Protein AF-Q22361-F1 (afdb_monomer)

Foldseek 3Di:
DPCDLQLVLLVLLLVLLVVLLVLLVVLLVLLVCLVVVVDDLQVSQVVNLVSVVVSLVSLVVSLVSCVVVVPVVLNVLSVVVNVVSVVLVVPADPDPDRGRDDSVVCSPPVNSVVSSVVSVVVSVSSVVSSVVSVVSSVVVVVVVD

Structure (mmCIF, N/CA/C/O backbone):
data_AF-Q22361-F1
#
_entry.id   AF-Q22361-F1
#
loop_
_atom_site.group_PDB
_atom_site.id
_atom_site.type_symbol
_atom_site.label_atom_id
_atom_site.label_alt_id
_atom_site.label_comp_id
_atom_site.label_asym_id
_atom_site.label_entity_id
_atom_site.label_seq_id
_atom_site.pdbx_PDB_ins_code
_atom_site.Cartn_x
_atom_site.Cartn_y
_atom_site.Cartn_z
_atom_site.occupancy
_atom_site.B_iso_or_equiv
_atom_site.auth_seq_id
_atom_site.auth_comp_id
_atom_site.auth_asym_id
_atom_site.auth_atom_id
_atom_site.pdbx_PDB_model_num
ATOM 1 N N . MET A 1 1 ? -27.968 -13.043 13.100 1.00 49.94 1 MET A N 1
ATOM 2 C CA . MET A 1 1 ? -26.692 -12.486 12.610 1.00 49.94 1 MET A CA 1
ATOM 3 C C . MET A 1 1 ? -26.941 -11.721 11.320 1.00 49.94 1 MET A C 1
ATOM 5 O O . MET A 1 1 ? -26.834 -12.295 10.243 1.00 49.94 1 MET A O 1
ATOM 9 N N . ALA A 1 2 ? -27.348 -10.452 11.403 1.00 53.41 2 ALA A N 1
ATOM 10 C CA . ALA A 1 2 ? -27.339 -9.611 10.211 1.00 53.41 2 ALA A CA 1
ATOM 11 C C . ALA A 1 2 ? -25.870 -9.324 9.905 1.00 53.41 2 ALA A C 1
ATOM 13 O O . ALA A 1 2 ? -25.188 -8.703 10.717 1.00 53.41 2 ALA A O 1
ATOM 14 N N . PHE A 1 3 ? -25.363 -9.845 8.790 1.00 62.91 3 PHE A N 1
ATOM 15 C CA . PHE A 1 3 ? -24.016 -9.529 8.342 1.00 62.91 3 PHE A CA 1
ATOM 16 C C . PHE A 1 3 ? -23.978 -8.023 8.088 1.00 62.91 3 PHE A C 1
ATOM 18 O O . PHE A 1 3 ? -24.554 -7.532 7.115 1.00 62.91 3 PHE A O 1
ATOM 25 N N . THR A 1 4 ? -23.424 -7.272 9.039 1.00 82.06 4 THR A N 1
ATOM 26 C CA . THR A 1 4 ? -23.411 -5.818 8.936 1.00 82.06 4 THR A CA 1
ATOM 27 C C . THR A 1 4 ? -22.579 -5.441 7.720 1.00 82.06 4 THR A C 1
ATOM 29 O O . THR A 1 4 ? -21.580 -6.092 7.401 1.00 82.06 4 THR A O 1
ATOM 32 N N . PHE A 1 5 ? -22.976 -4.374 7.029 1.00 85.25 5 PHE A N 1
ATOM 33 C CA . PHE A 1 5 ? -22.197 -3.844 5.910 1.00 85.25 5 PHE A CA 1
ATOM 34 C C . PHE A 1 5 ? -20.727 -3.605 6.313 1.00 85.25 5 PHE A C 1
ATOM 36 O O . PHE A 1 5 ? -19.812 -3.905 5.553 1.00 85.25 5 PHE A O 1
ATOM 43 N N . ALA A 1 6 ? -20.500 -3.201 7.568 1.00 84.56 6 ALA A N 1
ATOM 44 C CA . ALA A 1 6 ? -19.180 -3.064 8.170 1.00 84.56 6 ALA A CA 1
ATOM 45 C C . ALA A 1 6 ? -18.364 -4.370 8.189 1.00 84.56 6 ALA A C 1
ATOM 47 O O . ALA A 1 6 ? -17.199 -4.357 7.790 1.00 84.56 6 ALA A O 1
ATOM 48 N N . ALA A 1 7 ? -18.957 -5.489 8.621 1.00 86.38 7 ALA A N 1
ATOM 49 C CA . ALA A 1 7 ? -18.283 -6.788 8.638 1.00 86.38 7 ALA A CA 1
ATOM 50 C C . ALA A 1 7 ? -17.922 -7.259 7.218 1.00 86.38 7 ALA A C 1
ATOM 52 O O . ALA A 1 7 ? -16.829 -7.782 7.000 1.00 86.38 7 ALA A O 1
ATOM 53 N N . PHE A 1 8 ? -18.793 -7.001 6.234 1.00 87.75 8 PHE A N 1
ATOM 54 C CA . PHE A 1 8 ? -18.507 -7.275 4.821 1.00 87.75 8 PHE A CA 1
ATOM 55 C C . PHE A 1 8 ? -17.335 -6.453 4.285 1.00 87.75 8 PHE A C 1
ATOM 57 O O . PHE A 1 8 ? -16.436 -7.010 3.651 1.00 87.75 8 PHE A O 1
ATOM 64 N N . CYS A 1 9 ? -17.296 -5.154 4.587 1.00 89.50 9 CYS A N 1
ATOM 65 C CA . CYS A 1 9 ? -16.177 -4.293 4.214 1.00 89.50 9 CYS A CA 1
ATOM 66 C C . CYS A 1 9 ? -14.857 -4.769 4.834 1.00 89.50 9 CYS A C 1
ATOM 68 O O . CYS A 1 9 ? -13.853 -4.826 4.127 1.00 89.50 9 CYS A O 1
ATOM 70 N N . TYR A 1 10 ? -14.852 -5.168 6.112 1.00 90.31 10 TYR A N 1
ATOM 71 C CA . TYR A 1 10 ? -13.650 -5.707 6.757 1.00 90.31 10 TYR A CA 1
ATOM 72 C C . TYR A 1 10 ? -13.186 -7.032 6.148 1.00 90.31 10 TYR A C 1
ATOM 74 O O . TYR A 1 10 ? -11.985 -7.214 5.967 1.00 90.31 10 TYR A O 1
ATOM 82 N N . LEU A 1 11 ? -14.105 -7.937 5.795 1.00 90.06 11 LEU A N 1
ATOM 83 C CA . LEU A 1 11 ? -13.758 -9.207 5.151 1.00 90.06 11 LEU A CA 1
ATOM 84 C C . LEU A 1 11 ? -13.079 -8.967 3.797 1.00 90.06 11 LEU A C 1
ATOM 86 O O . LEU A 1 11 ? -12.006 -9.513 3.536 1.00 90.06 11 LEU A O 1
ATOM 90 N N . LEU A 1 12 ? -13.669 -8.118 2.950 1.00 90.06 12 LEU A N 1
ATOM 91 C CA . LEU A 1 12 ? -13.070 -7.757 1.663 1.00 90.06 12 LEU A CA 1
ATOM 92 C C . LEU A 1 12 ? -11.720 -7.057 1.842 1.00 90.06 12 LEU A C 1
ATOM 94 O O . LEU A 1 12 ? -10.772 -7.375 1.125 1.00 90.06 12 LEU A O 1
ATOM 98 N N . ALA A 1 13 ? -11.611 -6.146 2.813 1.00 90.88 13 ALA A N 1
ATOM 99 C CA . ALA A 1 13 ? -10.360 -5.465 3.121 1.00 90.88 13 ALA A CA 1
ATOM 100 C C . ALA A 1 13 ? -9.274 -6.440 3.597 1.00 90.88 13 ALA A C 1
ATOM 102 O O . ALA A 1 13 ? -8.133 -6.318 3.167 1.00 90.88 13 ALA A O 1
ATOM 103 N N . LEU A 1 14 ? -9.612 -7.440 4.417 1.00 91.88 14 LEU A N 1
ATOM 104 C CA . LEU A 1 14 ? -8.667 -8.456 4.888 1.00 91.88 14 LEU A CA 1
ATOM 105 C C . LEU A 1 14 ? -8.064 -9.244 3.715 1.00 91.88 14 LEU A C 1
ATOM 107 O O . LEU A 1 14 ? -6.845 -9.406 3.636 1.00 91.88 14 LEU A O 1
ATOM 111 N N . ILE A 1 15 ? -8.909 -9.688 2.778 1.00 93.56 15 ILE A N 1
ATOM 112 C CA . ILE A 1 15 ? -8.468 -10.392 1.566 1.00 93.56 15 ILE A CA 1
ATOM 113 C C . ILE A 1 15 ? -7.610 -9.463 0.696 1.00 93.56 15 ILE A C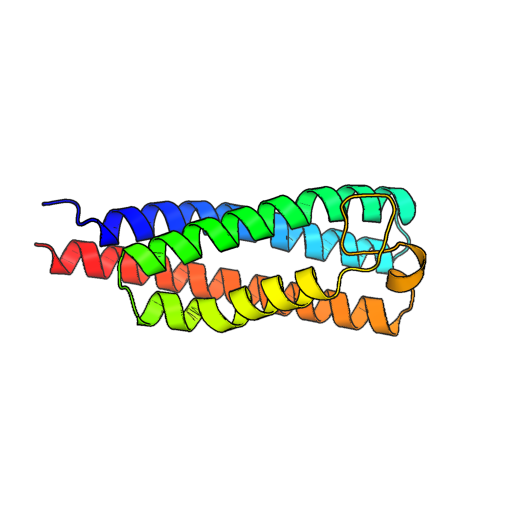 1
ATOM 115 O O . ILE A 1 15 ? -6.517 -9.842 0.273 1.00 93.56 15 ILE A O 1
ATOM 119 N N . ALA A 1 16 ? -8.073 -8.232 0.465 1.00 92.56 16 ALA A N 1
ATOM 120 C CA . ALA A 1 16 ? -7.369 -7.234 -0.335 1.00 92.56 16 ALA A CA 1
ATOM 121 C C . ALA A 1 16 ? -5.981 -6.899 0.235 1.00 92.56 16 ALA A C 1
ATOM 123 O O . ALA A 1 16 ? -5.005 -6.829 -0.508 1.00 92.56 16 ALA A O 1
ATOM 124 N N . VAL A 1 17 ? -5.869 -6.757 1.556 1.00 93.12 17 VAL A N 1
ATOM 125 C CA . VAL A 1 17 ? -4.603 -6.492 2.251 1.00 93.12 17 VAL A CA 1
ATOM 126 C C . VAL A 1 17 ? -3.655 -7.678 2.134 1.00 93.12 17 VAL A C 1
ATOM 128 O O . VAL A 1 17 ? -2.463 -7.461 1.946 1.00 93.12 17 VAL A O 1
ATOM 131 N N . GLY A 1 18 ? -4.159 -8.916 2.150 1.00 92.81 18 GLY A N 1
ATOM 132 C CA . GLY A 1 18 ? -3.350 -10.101 1.853 1.00 92.81 18 GLY A CA 1
ATOM 133 C C . GLY A 1 18 ? -2.673 -10.020 0.479 1.00 92.81 18 GLY A C 1
ATOM 134 O O . GLY A 1 18 ? -1.463 -10.226 0.369 1.00 92.81 18 GLY A O 1
ATOM 135 N N . PHE A 1 19 ? -3.419 -9.627 -0.560 1.00 93.25 19 PHE A N 1
ATOM 136 C CA . PHE A 1 19 ? -2.848 -9.381 -1.891 1.00 93.25 19 PHE A CA 1
ATOM 137 C C . PHE A 1 19 ? -1.874 -8.194 -1.905 1.00 93.25 19 PHE A C 1
ATOM 139 O O . PHE A 1 19 ? -0.806 -8.286 -2.512 1.00 93.25 19 PHE A O 1
ATOM 146 N N . CYS A 1 20 ? -2.190 -7.099 -1.206 1.00 92.06 20 CYS A N 1
ATOM 147 C CA . CYS A 1 20 ? -1.281 -5.957 -1.084 1.00 92.06 20 CYS A CA 1
ATOM 148 C C . CYS A 1 20 ? 0.038 -6.331 -0.400 1.00 92.06 20 CYS A C 1
ATOM 150 O O . CYS A 1 20 ? 1.087 -5.862 -0.831 1.00 92.06 20 CYS A O 1
ATOM 152 N N . ILE A 1 21 ? 0.016 -7.193 0.623 1.00 94.06 21 ILE A N 1
ATOM 153 C CA . ILE A 1 21 ? 1.230 -7.696 1.279 1.00 94.06 21 ILE A CA 1
ATOM 154 C C . ILE A 1 21 ? 2.085 -8.467 0.274 1.00 94.06 21 ILE A C 1
ATOM 156 O O . ILE A 1 21 ? 3.286 -8.219 0.191 1.00 94.06 21 ILE A O 1
ATOM 160 N N . PHE A 1 22 ? 1.485 -9.346 -0.533 1.00 94.06 22 PHE A N 1
ATOM 161 C CA . PHE A 1 22 ? 2.220 -10.081 -1.563 1.00 94.06 22 PHE A CA 1
ATOM 162 C C . PHE A 1 22 ? 2.895 -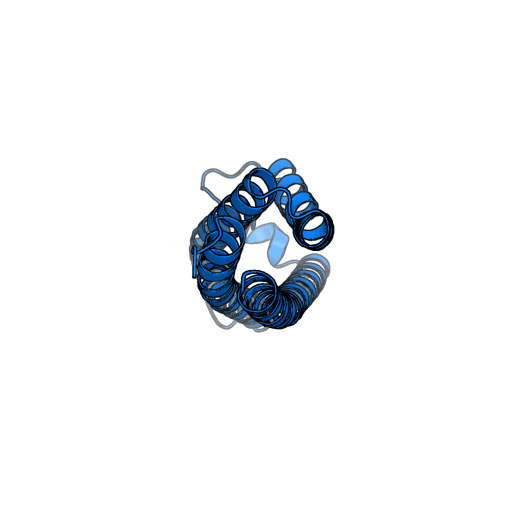9.137 -2.574 1.00 94.06 22 PHE A C 1
ATOM 164 O O . PHE A 1 22 ? 4.092 -9.268 -2.841 1.00 94.06 22 PHE A O 1
ATOM 171 N N . PHE A 1 23 ? 2.170 -8.133 -3.080 1.00 92.25 23 PHE A N 1
ATOM 172 C CA . PHE A 1 23 ? 2.739 -7.133 -3.993 1.00 92.25 23 PHE A CA 1
ATOM 173 C C . PHE A 1 23 ? 3.794 -6.235 -3.333 1.00 92.25 23 PHE A C 1
ATOM 175 O O . PHE A 1 23 ? 4.799 -5.899 -3.967 1.00 92.25 23 PHE A O 1
ATOM 182 N N . ALA A 1 24 ? 3.624 -5.895 -2.055 1.00 92.06 24 ALA A N 1
ATOM 183 C CA . ALA A 1 24 ? 4.602 -5.125 -1.296 1.00 92.06 24 ALA A CA 1
ATOM 184 C C . ALA A 1 24 ? 5.902 -5.915 -1.083 1.00 92.06 24 ALA A C 1
ATOM 186 O O . ALA A 1 24 ? 6.983 -5.365 -1.285 1.00 92.06 24 ALA A O 1
ATOM 187 N N . ILE A 1 25 ? 5.813 -7.207 -0.748 1.00 94.25 25 ILE A N 1
ATOM 188 C CA . ILE A 1 25 ? 6.982 -8.091 -0.620 1.00 94.25 25 ILE A CA 1
ATOM 189 C C . ILE A 1 25 ? 7.710 -8.198 -1.961 1.00 94.25 25 ILE A C 1
ATOM 191 O O . ILE A 1 25 ? 8.924 -8.005 -2.011 1.00 94.25 25 ILE A O 1
ATOM 195 N N . TYR A 1 26 ? 6.982 -8.433 -3.056 1.00 92.25 26 TYR A N 1
ATOM 196 C CA . TYR A 1 26 ? 7.582 -8.485 -4.390 1.00 92.25 26 TYR A CA 1
ATOM 197 C C . TYR A 1 26 ? 8.295 -7.175 -4.754 1.00 92.25 26 TYR A C 1
ATOM 199 O O . TYR A 1 26 ? 9.411 -7.199 -5.269 1.00 92.25 26 TYR A O 1
ATOM 207 N N . THR A 1 27 ? 7.689 -6.028 -4.433 1.00 91.00 27 THR A N 1
ATOM 208 C CA . THR A 1 27 ? 8.290 -4.702 -4.641 1.00 91.00 27 THR A CA 1
ATOM 209 C C . THR A 1 27 ? 9.592 -4.545 -3.857 1.00 91.00 27 THR A C 1
ATOM 211 O O . THR A 1 27 ? 10.586 -4.088 -4.418 1.00 91.00 27 THR A O 1
ATOM 214 N N . VAL A 1 28 ? 9.622 -4.962 -2.586 1.00 92.50 28 VAL A N 1
ATOM 215 C CA . VAL A 1 28 ? 10.838 -4.925 -1.755 1.00 92.50 28 VAL A CA 1
ATOM 216 C C . VAL A 1 28 ? 11.942 -5.796 -2.357 1.00 92.50 28 VAL A C 1
ATOM 218 O O . VAL A 1 28 ? 13.067 -5.318 -2.493 1.00 92.50 28 VAL A O 1
ATOM 221 N N . ILE A 1 29 ? 11.620 -7.026 -2.769 1.00 91.50 29 ILE A N 1
ATOM 222 C CA . ILE A 1 29 ? 12.580 -7.943 -3.404 1.00 91.50 29 ILE A CA 1
ATOM 223 C C . ILE A 1 29 ? 13.124 -7.331 -4.696 1.00 91.50 29 ILE A C 1
ATOM 225 O O . ILE A 1 29 ? 14.333 -7.268 -4.879 1.00 91.50 29 ILE A O 1
ATOM 229 N N . CYS A 1 30 ? 12.258 -6.796 -5.560 1.00 89.56 30 CYS A N 1
ATOM 230 C CA . CYS A 1 30 ? 12.690 -6.197 -6.822 1.00 89.56 30 CYS A CA 1
ATOM 231 C C .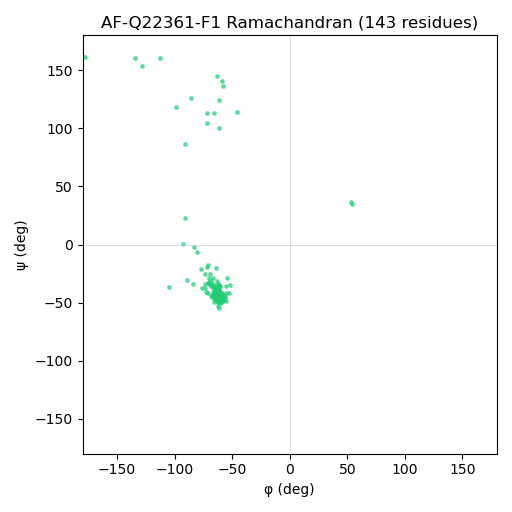 CYS A 1 30 ? 13.629 -5.002 -6.625 1.00 89.56 30 CYS A C 1
ATOM 233 O O . CYS A 1 30 ? 14.571 -4.834 -7.398 1.00 89.56 30 CYS A O 1
ATOM 235 N N . VAL A 1 31 ? 13.374 -4.164 -5.614 1.00 89.44 31 VAL A N 1
ATOM 236 C CA . VAL A 1 31 ? 14.234 -3.015 -5.289 1.00 89.44 31 VAL A CA 1
ATOM 237 C C . VAL A 1 31 ? 15.574 -3.478 -4.703 1.00 89.44 31 VAL A C 1
ATOM 239 O O . VAL A 1 31 ? 16.600 -2.852 -4.970 1.00 89.44 31 VAL A O 1
ATOM 242 N N . ASP A 1 32 ? 15.595 -4.576 -3.945 1.00 90.44 32 ASP A N 1
ATOM 243 C CA . ASP A 1 32 ? 16.835 -5.159 -3.418 1.00 90.44 32 ASP A CA 1
ATOM 244 C C . ASP A 1 32 ? 17.664 -5.870 -4.510 1.00 90.44 32 ASP A C 1
ATOM 246 O O . ASP A 1 32 ? 18.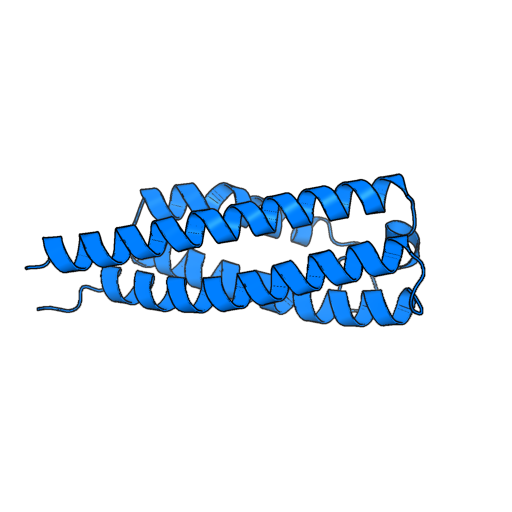882 -5.701 -4.585 1.00 90.44 32 ASP A O 1
ATOM 250 N N . GLU A 1 33 ? 17.015 -6.555 -5.454 1.00 89.75 33 GLU A N 1
ATOM 251 C CA . GLU A 1 33 ? 17.657 -7.101 -6.661 1.00 89.75 33 GLU A CA 1
ATOM 252 C C . GLU A 1 33 ? 18.284 -5.997 -7.526 1.00 89.75 33 GLU A C 1
ATOM 254 O O . GLU A 1 33 ? 19.361 -6.174 -8.094 1.00 89.75 33 GLU A O 1
ATOM 259 N N . LEU A 1 34 ? 17.651 -4.820 -7.582 1.00 86.00 34 LEU A N 1
ATOM 260 C CA . LEU A 1 34 ? 18.192 -3.658 -8.287 1.00 86.00 34 LEU A CA 1
ATOM 261 C C . LEU A 1 34 ? 19.435 -3.080 -7.597 1.00 86.00 34 LEU A C 1
ATOM 263 O O . LEU A 1 34 ? 20.269 -2.452 -8.238 1.00 86.00 34 LEU A O 1
ATOM 267 N N . ARG A 1 35 ? 19.582 -3.286 -6.283 1.00 84.44 35 ARG A N 1
ATOM 268 C CA . ARG A 1 35 ? 20.770 -2.859 -5.529 1.00 84.44 35 ARG A CA 1
ATOM 269 C C . ARG A 1 35 ? 21.980 -3.738 -5.819 1.00 84.44 35 ARG A C 1
ATOM 271 O O . ARG A 1 35 ? 23.108 -3.240 -5.753 1.00 84.44 35 ARG A O 1
ATOM 278 N N . THR A 1 36 ? 21.725 -5.022 -6.047 1.00 84.69 36 THR A N 1
ATOM 279 C CA . THR A 1 36 ? 22.725 -6.070 -6.283 1.00 84.69 36 THR A CA 1
ATOM 280 C C . THR A 1 36 ? 23.023 -6.282 -7.767 1.00 84.69 36 THR A C 1
ATOM 282 O O . THR A 1 36 ? 23.861 -7.119 -8.088 1.00 84.69 36 THR A O 1
ATOM 285 N N . ASP A 1 37 ? 22.377 -5.511 -8.652 1.00 77.81 37 ASP A N 1
ATOM 286 C CA . ASP A 1 37 ? 22.541 -5.570 -10.109 1.00 77.81 37 ASP A CA 1
ATOM 287 C C . ASP A 1 37 ? 22.312 -6.990 -10.674 1.00 77.81 37 ASP A C 1
ATOM 289 O O . ASP A 1 37 ? 22.956 -7.415 -11.631 1.00 77.81 37 ASP A O 1
ATOM 293 N N . TYR A 1 38 ? 21.377 -7.742 -10.076 1.00 75.81 38 TYR A N 1
ATOM 294 C CA . TYR A 1 38 ? 21.154 -9.158 -10.398 1.00 75.81 38 TYR A CA 1
ATOM 295 C C . TYR A 1 38 ? 20.586 -9.383 -11.811 1.00 75.81 38 TYR A C 1
ATOM 297 O O . TYR A 1 38 ? 20.914 -10.363 -12.480 1.00 75.81 38 TYR A O 1
ATOM 305 N N . LYS A 1 39 ? 19.720 -8.475 -12.274 1.00 77.94 39 LYS A N 1
ATOM 306 C CA . LYS A 1 39 ? 19.013 -8.550 -13.561 1.00 77.94 39 LYS A CA 1
ATOM 307 C C . LYS A 1 39 ? 19.076 -7.207 -14.284 1.00 77.94 39 LYS A C 1
ATOM 309 O O . LYS A 1 39 ? 19.260 -6.170 -13.654 1.00 77.94 39 LYS A O 1
ATOM 314 N N . ASN A 1 40 ? 18.843 -7.221 -15.600 1.00 83.75 40 ASN A N 1
ATOM 315 C CA . ASN A 1 40 ? 18.667 -6.018 -16.414 1.00 83.75 40 ASN A CA 1
ATOM 316 C C . ASN A 1 40 ? 17.710 -5.016 -15.728 1.00 83.75 40 ASN A C 1
ATOM 318 O O . ASN A 1 40 ? 16.508 -5.300 -15.623 1.00 83.75 40 ASN A O 1
ATOM 322 N N . PRO A 1 41 ? 18.193 -3.825 -15.315 1.00 80.44 41 PRO A N 1
ATOM 323 C CA . PRO A 1 41 ? 17.400 -2.883 -14.526 1.00 80.44 41 PRO A CA 1
ATOM 324 C C . PRO A 1 41 ? 16.179 -2.372 -15.298 1.00 80.44 41 PRO A C 1
ATOM 326 O O . PRO A 1 41 ? 15.121 -2.145 -14.721 1.00 80.44 41 PRO A O 1
ATOM 329 N N . ILE A 1 42 ? 16.286 -2.266 -16.625 1.00 84.12 42 ILE A N 1
ATOM 330 C CA . ILE A 1 42 ? 15.204 -1.800 -17.501 1.00 84.12 42 ILE A CA 1
ATOM 331 C C . ILE A 1 42 ? 14.014 -2.771 -17.474 1.00 84.12 42 ILE A C 1
ATOM 333 O O . ILE A 1 42 ? 12.867 -2.351 -17.314 1.00 84.12 42 ILE A O 1
ATOM 337 N N . GLU A 1 43 ? 14.274 -4.074 -17.606 1.00 84.00 43 GLU A N 1
ATOM 338 C CA . GLU A 1 43 ? 13.223 -5.097 -17.564 1.00 84.00 43 GLU A CA 1
ATOM 339 C C . GLU A 1 43 ? 12.584 -5.181 -16.180 1.00 84.00 43 GLU A C 1
ATOM 341 O O . GLU A 1 43 ? 11.362 -5.302 -16.069 1.00 84.00 43 GLU A O 1
ATOM 346 N N . GLN A 1 44 ? 13.402 -5.071 -15.133 1.00 83.81 44 GLN A N 1
ATOM 347 C CA . GLN A 1 44 ? 12.937 -5.102 -13.755 1.00 83.81 44 GLN A CA 1
ATOM 348 C C . GLN A 1 44 ? 12.031 -3.909 -13.443 1.00 83.81 44 GLN A C 1
ATOM 350 O O . GLN A 1 44 ? 10.928 -4.096 -12.936 1.00 83.81 44 GLN A O 1
ATOM 355 N N . CYS A 1 45 ? 12.437 -2.691 -13.815 1.00 83.81 45 CYS A N 1
ATOM 356 C CA . CYS A 1 45 ? 11.615 -1.495 -13.644 1.00 83.81 45 CYS A CA 1
ATOM 357 C C . CYS A 1 45 ? 10.302 -1.586 -14.427 1.00 83.81 45 CYS A C 1
ATOM 359 O O . CYS A 1 45 ? 9.264 -1.185 -13.905 1.00 83.81 45 CYS A O 1
ATOM 361 N N . ARG A 1 46 ? 10.310 -2.151 -15.644 1.00 84.00 46 ARG A N 1
ATOM 362 C CA . ARG A 1 46 ? 9.083 -2.362 -16.429 1.00 84.00 46 ARG A CA 1
ATOM 363 C C . ARG A 1 46 ? 8.102 -3.292 -15.709 1.00 84.00 46 ARG A C 1
ATOM 365 O O . ARG A 1 46 ? 6.929 -2.948 -15.588 1.00 84.00 46 ARG A O 1
ATOM 372 N N . ASN A 1 47 ? 8.583 -4.426 -15.201 1.00 85.06 47 ASN A N 1
ATOM 373 C CA . ASN A 1 47 ? 7.749 -5.383 -14.469 1.00 85.06 47 ASN A CA 1
ATOM 374 C C . ASN A 1 47 ? 7.238 -4.791 -13.148 1.00 85.06 47 ASN A C 1
ATOM 376 O O . ASN A 1 47 ? 6.058 -4.909 -12.821 1.00 85.06 47 ASN A O 1
ATOM 380 N N . LEU A 1 48 ? 8.114 -4.093 -12.425 1.00 86.12 48 LEU A N 1
ATOM 381 C CA . LEU A 1 48 ? 7.794 -3.435 -11.164 1.00 86.12 48 LEU A CA 1
ATOM 382 C C . LEU A 1 48 ? 6.715 -2.354 -11.344 1.00 86.12 48 LEU A C 1
ATOM 384 O O . LEU A 1 48 ? 5.742 -2.303 -10.593 1.00 86.12 48 LEU A O 1
ATOM 388 N N . ASN A 1 49 ? 6.842 -1.528 -12.383 1.00 84.69 49 ASN A N 1
ATOM 389 C CA . ASN A 1 49 ? 5.883 -0.475 -12.714 1.00 84.69 49 ASN A CA 1
ATOM 390 C C . ASN A 1 49 ? 4.483 -1.019 -13.025 1.00 84.69 49 ASN A C 1
ATOM 392 O O . ASN A 1 49 ? 3.487 -0.403 -12.638 1.00 84.69 49 ASN A O 1
ATOM 396 N N . GLN A 1 50 ? 4.402 -2.180 -13.681 1.00 83.81 50 GLN A N 1
ATOM 397 C CA . GLN A 1 50 ? 3.128 -2.832 -13.969 1.00 83.81 50 GLN A CA 1
ATOM 398 C C . GLN A 1 50 ? 2.462 -3.399 -12.708 1.00 83.81 50 GLN A C 1
ATOM 400 O O . GLN A 1 50 ? 1.237 -3.453 -12.667 1.00 83.81 50 GLN A O 1
ATOM 405 N N . LEU A 1 51 ? 3.231 -3.793 -11.686 1.00 85.44 51 LEU A N 1
ATOM 406 C CA . LEU A 1 51 ? 2.695 -4.435 -10.480 1.00 85.44 51 LEU A CA 1
ATOM 407 C C . LEU A 1 51 ? 2.293 -3.449 -9.373 1.00 85.44 51 LEU A C 1
ATOM 409 O O . LEU A 1 51 ? 1.330 -3.688 -8.646 1.00 85.44 51 LEU A O 1
ATOM 413 N N . ILE A 1 52 ? 2.973 -2.305 -9.285 1.00 84.88 52 ILE A N 1
ATOM 414 C CA . ILE A 1 52 ? 2.666 -1.258 -8.295 1.00 84.88 52 ILE A CA 1
ATOM 415 C C . ILE A 1 52 ? 1.316 -0.589 -8.571 1.00 84.88 52 ILE A C 1
ATOM 417 O O . ILE A 1 52 ? 0.620 -0.168 -7.648 1.00 84.88 52 ILE A O 1
ATOM 421 N N . LEU A 1 53 ? 0.918 -0.493 -9.842 1.00 84.88 53 LEU A N 1
ATOM 422 C CA . LEU A 1 53 ? -0.364 0.092 -10.234 1.00 84.88 53 LEU A CA 1
ATOM 423 C C . LEU A 1 53 ? -1.568 -0.699 -9.675 1.00 84.88 53 LEU A C 1
ATOM 425 O O . LEU A 1 53 ? -2.392 -0.086 -8.996 1.00 84.88 53 LEU A O 1
ATOM 429 N N . PRO A 1 54 ? -1.672 -2.029 -9.882 1.00 86.81 54 PRO A N 1
ATOM 430 C CA . PRO A 1 54 ? -2.661 -2.875 -9.219 1.00 86.81 54 PRO A CA 1
ATOM 431 C C . PRO A 1 54 ? -2.671 -2.740 -7.697 1.00 86.81 54 PRO A C 1
ATOM 433 O O . PRO A 1 54 ? -3.748 -2.647 -7.118 1.00 86.81 54 PRO A O 1
ATOM 436 N N . GLU A 1 55 ? -1.504 -2.673 -7.048 1.00 88.75 55 GLU A N 1
ATOM 437 C CA . GLU A 1 55 ? -1.420 -2.487 -5.592 1.00 88.75 55 GLU A CA 1
ATOM 438 C C . GLU A 1 55 ? -2.136 -1.196 -5.155 1.00 88.75 55 GLU A C 1
ATOM 440 O O . GLU A 1 55 ? -2.941 -1.207 -4.224 1.00 88.75 55 GLU A O 1
ATOM 445 N N . TYR A 1 56 ? -1.908 -0.089 -5.869 1.00 89.31 56 TYR A N 1
ATOM 446 C CA . TYR A 1 56 ? -2.527 1.205 -5.559 1.00 89.31 56 TYR A CA 1
ATOM 447 C C . TYR A 1 56 ? -4.032 1.187 -5.820 1.00 89.31 56 TYR A C 1
ATOM 449 O O . TYR A 1 56 ? -4.788 1.809 -5.073 1.00 89.31 56 TYR A O 1
ATOM 457 N N . ILE A 1 57 ? -4.472 0.465 -6.853 1.00 90.56 57 ILE A N 1
ATOM 458 C CA . ILE A 1 57 ? -5.893 0.287 -7.165 1.00 90.56 57 ILE A CA 1
ATOM 459 C C . ILE A 1 57 ? -6.570 -0.512 -6.050 1.00 90.56 57 ILE A C 1
ATOM 461 O O . ILE A 1 57 ? -7.574 -0.054 -5.512 1.00 90.56 57 ILE A O 1
ATOM 465 N N . ILE A 1 58 ? -6.005 -1.652 -5.642 1.00 92.12 58 ILE A N 1
ATOM 466 C CA . ILE A 1 58 ? -6.554 -2.469 -4.551 1.00 92.12 58 IL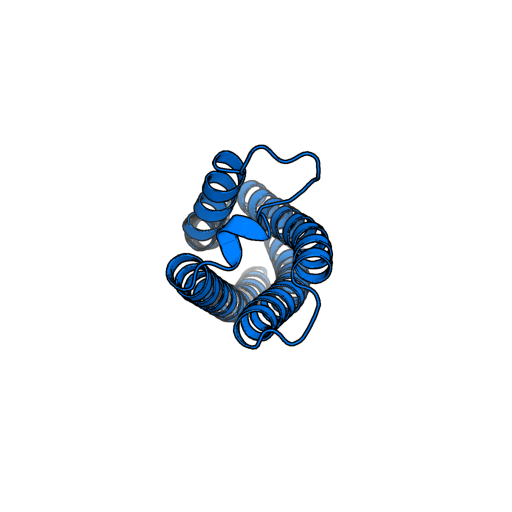E A CA 1
ATOM 467 C C . ILE A 1 58 ? -6.606 -1.638 -3.264 1.00 92.12 58 ILE A C 1
ATOM 469 O O . ILE A 1 58 ? -7.666 -1.546 -2.646 1.00 92.12 58 ILE A O 1
ATOM 473 N N . HIS A 1 59 ? -5.518 -0.935 -2.929 1.00 91.81 59 HIS A N 1
ATOM 474 C CA . HIS A 1 59 ? -5.476 -0.025 -1.786 1.00 91.81 59 HIS A CA 1
ATOM 475 C C . HIS A 1 59 ? -6.564 1.049 -1.825 1.00 91.81 59 HIS A C 1
ATOM 477 O O . HIS A 1 59 ? -7.284 1.271 -0.848 1.00 91.81 59 HIS A O 1
ATOM 483 N N . GLY A 1 60 ? -6.698 1.716 -2.971 1.00 89.62 60 GLY A N 1
ATOM 484 C CA . GLY A 1 60 ? -7.704 2.747 -3.186 1.00 89.62 60 GLY A CA 1
ATOM 485 C C . GLY A 1 60 ? -9.120 2.198 -3.045 1.00 89.62 60 GLY A C 1
ATOM 486 O O . GLY A 1 60 ? -9.933 2.794 -2.345 1.00 89.62 60 GLY A O 1
ATOM 487 N N . THR A 1 61 ? -9.405 1.039 -3.643 1.00 90.31 61 THR A N 1
ATOM 488 C CA . THR A 1 61 ? -10.746 0.439 -3.615 1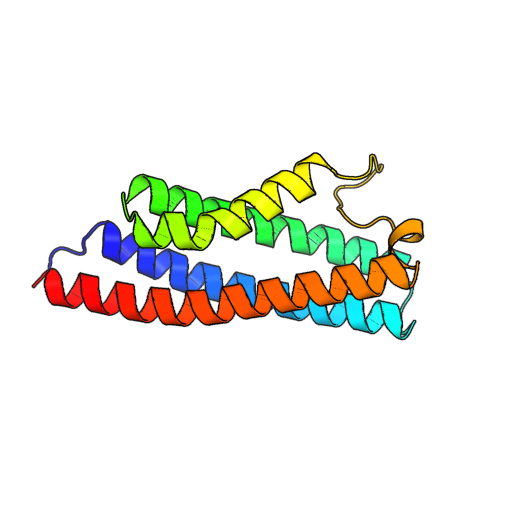.00 90.31 61 THR A CA 1
ATOM 489 C C . THR A 1 61 ? -11.201 0.096 -2.201 1.00 90.31 61 THR A C 1
ATOM 491 O O . THR A 1 61 ? -12.285 0.526 -1.811 1.00 90.31 61 THR A O 1
ATOM 494 N N . PHE A 1 62 ? -10.387 -0.588 -1.387 1.00 89.00 62 PHE A N 1
ATOM 495 C CA . PHE A 1 62 ? -10.808 -0.902 -0.018 1.00 89.00 62 PHE A CA 1
ATOM 496 C C . PHE A 1 62 ? -10.856 0.345 0.875 1.00 89.00 62 PHE A C 1
ATOM 498 O O . PHE A 1 62 ? -11.718 0.438 1.746 1.00 89.00 62 PHE A O 1
ATOM 505 N N . THR A 1 63 ? -9.986 1.336 0.639 1.00 89.31 63 THR A N 1
ATOM 506 C CA . THR A 1 63 ? -10.036 2.608 1.378 1.00 89.31 63 THR A CA 1
ATOM 507 C C . THR A 1 63 ? -11.352 3.337 1.094 1.00 89.31 63 THR A C 1
ATOM 509 O O . THR A 1 63 ? -12.008 3.809 2.019 1.00 89.31 63 THR A O 1
ATOM 512 N N . VAL A 1 64 ? -11.793 3.366 -0.167 1.00 89.81 64 VAL A N 1
ATOM 513 C CA . VAL A 1 64 ? -13.094 3.926 -0.563 1.00 89.81 64 VAL A CA 1
ATOM 514 C C . VAL A 1 64 ? -14.256 3.128 0.039 1.00 89.81 64 VAL A C 1
ATOM 516 O O . VAL A 1 64 ? -15.229 3.723 0.496 1.00 89.81 64 VAL A O 1
ATOM 519 N N . LEU A 1 65 ? -14.154 1.798 0.124 1.00 88.12 65 LEU A N 1
ATOM 520 C CA . LEU A 1 65 ? -15.160 0.980 0.814 1.00 88.12 65 LEU A CA 1
ATOM 521 C C . LEU A 1 65 ? -15.267 1.326 2.309 1.00 88.12 65 LEU A C 1
ATOM 523 O O . LEU A 1 65 ? -16.379 1.411 2.830 1.00 88.12 65 LEU A O 1
ATOM 527 N N . PHE A 1 66 ? -14.152 1.596 2.995 1.00 88.50 66 PHE A N 1
ATOM 528 C CA . PHE A 1 66 ? -14.188 2.051 4.390 1.00 88.50 66 PHE A CA 1
ATOM 529 C C . PHE A 1 66 ? -14.827 3.429 4.552 1.00 88.50 66 PHE A C 1
ATOM 531 O O . PHE A 1 66 ? -15.546 3.645 5.530 1.00 88.50 66 PHE A O 1
ATOM 538 N N . ILE A 1 67 ? -14.617 4.324 3.581 1.00 89.31 67 ILE A N 1
ATOM 539 C CA . ILE A 1 67 ? -15.322 5.607 3.504 1.00 89.31 67 ILE A CA 1
ATOM 540 C C . ILE A 1 67 ? -16.827 5.352 3.365 1.00 89.31 67 ILE A C 1
ATOM 542 O O . ILE A 1 67 ? -17.594 5.920 4.119 1.00 89.31 67 ILE A O 1
ATOM 546 N N . PHE A 1 68 ? -17.296 4.437 2.520 1.00 87.12 68 PHE A N 1
ATOM 547 C CA . PHE A 1 68 ? -18.738 4.147 2.474 1.00 87.12 68 PHE A CA 1
ATOM 548 C C . PHE A 1 68 ? -19.287 3.492 3.753 1.00 87.12 68 PHE A C 1
ATOM 550 O O . PHE A 1 68 ? -20.451 3.693 4.088 1.00 87.12 68 PHE A O 1
ATOM 557 N N . SER A 1 69 ? -18.469 2.736 4.493 1.00 84.94 69 SER A N 1
ATOM 558 C CA . SER A 1 69 ? -18.880 2.087 5.748 1.00 84.94 69 SER A CA 1
ATOM 559 C C . SER A 1 69 ? -18.807 2.993 6.991 1.00 84.94 69 SER A C 1
ATOM 561 O O . SER A 1 69 ? -19.140 2.518 8.079 1.00 84.94 69 SER A O 1
ATOM 563 N N . TRP A 1 70 ? -18.361 4.253 6.884 1.00 83.94 70 TRP A N 1
ATOM 564 C CA . TRP A 1 70 ? -18.234 5.183 8.026 1.00 83.94 70 TRP A CA 1
ATOM 565 C C . TRP A 1 70 ? -17.417 4.662 9.214 1.00 83.94 70 TRP A C 1
ATOM 567 O O . TRP A 1 70 ? -17.659 4.982 10.377 1.00 83.94 70 TRP A O 1
ATOM 577 N N . GLN A 1 71 ? -16.360 3.908 8.920 1.00 83.31 71 GLN A N 1
ATOM 578 C CA . GLN A 1 71 ? -15.440 3.418 9.941 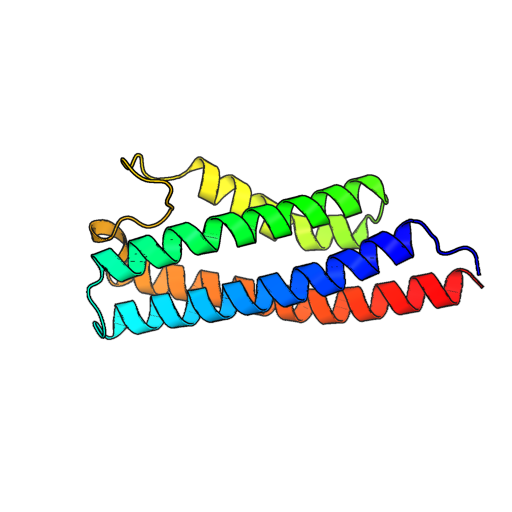1.00 83.31 71 GLN A CA 1
ATOM 579 C C . GLN A 1 71 ? -14.285 4.391 10.158 1.00 83.31 71 GLN A C 1
ATOM 581 O O . GLN A 1 71 ? -13.214 4.256 9.568 1.00 83.31 71 GLN A O 1
ATOM 586 N N . LEU A 1 72 ? -14.502 5.375 11.029 1.00 83.50 72 LEU A N 1
ATOM 587 C CA . LEU A 1 72 ? -13.567 6.485 11.238 1.00 83.50 72 LEU A CA 1
ATOM 588 C C . LEU A 1 72 ? -12.143 6.038 11.599 1.00 83.50 72 LEU A C 1
ATOM 590 O O . LEU A 1 72 ? -11.185 6.586 11.061 1.00 83.50 72 LEU A O 1
ATOM 594 N N . ILE A 1 73 ? -11.995 5.030 12.464 1.00 86.75 73 ILE A N 1
ATOM 595 C CA . ILE A 1 73 ? -10.673 4.557 12.905 1.00 86.75 73 ILE A CA 1
ATOM 596 C C . ILE A 1 73 ? -9.916 3.910 11.735 1.00 86.75 73 ILE A C 1
ATOM 598 O O . ILE A 1 73 ? -8.763 4.260 11.491 1.00 86.75 73 ILE A O 1
ATOM 602 N N . SER A 1 74 ? -10.576 3.041 10.964 1.00 87.50 74 SER A N 1
ATOM 603 C CA . SER A 1 74 ? -10.003 2.412 9.767 1.00 87.50 74 SER A CA 1
ATOM 604 C C . SER A 1 74 ? -9.638 3.449 8.704 1.00 87.50 74 SER A C 1
ATOM 606 O O . SER A 1 74 ? -8.552 3.390 8.132 1.00 87.50 74 SER A O 1
ATOM 608 N N . ILE A 1 75 ? -10.504 4.436 8.452 1.00 88.25 75 ILE A N 1
ATOM 609 C CA . ILE A 1 75 ? -10.228 5.515 7.491 1.00 88.25 75 ILE A CA 1
ATOM 610 C C . ILE A 1 75 ? -8.999 6.311 7.935 1.00 88.25 75 ILE A C 1
ATOM 612 O O . ILE A 1 75 ? -8.079 6.498 7.142 1.00 88.25 75 ILE A O 1
ATOM 616 N N . LEU A 1 76 ? -8.954 6.737 9.201 1.00 89.50 76 LEU A N 1
ATOM 617 C CA . LEU A 1 76 ? -7.844 7.520 9.741 1.00 89.50 76 LEU A CA 1
ATOM 618 C C . LEU A 1 76 ? -6.529 6.736 9.712 1.00 89.50 76 LEU A C 1
ATOM 620 O O . LEU A 1 76 ? -5.493 7.310 9.390 1.00 89.50 76 LEU A O 1
ATOM 624 N N . ALA A 1 77 ? -6.573 5.431 9.991 1.00 87.56 77 ALA A N 1
ATOM 625 C CA . ALA A 1 77 ? -5.404 4.567 9.908 1.00 87.56 77 ALA A CA 1
ATOM 626 C C . ALA A 1 77 ? -4.858 4.487 8.474 1.00 87.56 77 ALA A C 1
ATOM 628 O O . ALA A 1 77 ? -3.654 4.631 8.295 1.00 87.56 77 ALA A O 1
ATOM 629 N N . ASN A 1 78 ? -5.713 4.324 7.454 1.00 89.38 78 ASN A N 1
ATOM 630 C CA . ASN A 1 78 ? -5.292 4.243 6.043 1.00 89.38 78 ASN A CA 1
ATOM 631 C C . ASN A 1 78 ? -4.936 5.587 5.410 1.00 89.38 78 ASN A C 1
ATOM 633 O O . ASN A 1 78 ? -4.248 5.616 4.387 1.00 89.38 78 ASN A O 1
ATOM 637 N N . LEU A 1 79 ? -5.414 6.695 5.977 1.00 89.06 79 LEU A N 1
ATOM 638 C CA . LEU A 1 79 ? -5.291 8.020 5.379 1.00 89.06 79 LEU A CA 1
ATOM 639 C C . LEU A 1 79 ? -3.835 8.421 5.063 1.00 89.06 79 LEU A C 1
ATOM 641 O O . LEU A 1 79 ? -3.606 8.894 3.949 1.00 89.06 79 LEU A O 1
ATOM 645 N N . PRO A 1 80 ? -2.833 8.199 5.942 1.00 89.81 80 PRO A N 1
ATOM 646 C CA . PRO A 1 80 ? -1.439 8.519 5.640 1.00 89.81 80 PRO A CA 1
ATOM 647 C C . PRO A 1 80 ? -0.903 7.754 4.427 1.00 89.81 80 PRO A C 1
ATOM 649 O O . PRO A 1 80 ? -0.237 8.342 3.573 1.00 89.81 80 PRO A O 1
ATOM 652 N N . LEU A 1 81 ? -1.218 6.458 4.318 1.00 89.00 81 LEU A N 1
ATOM 653 C CA . LEU A 1 81 ? -0.759 5.638 3.200 1.00 89.00 81 LEU A CA 1
ATOM 654 C C . LEU A 1 81 ? -1.497 5.993 1.901 1.00 89.00 81 LEU A C 1
ATOM 656 O O . LEU A 1 81 ? -0.873 6.116 0.848 1.00 89.00 81 LEU A O 1
ATOM 660 N N . ALA A 1 82 ? -2.807 6.235 1.977 1.00 89.25 82 ALA A N 1
ATOM 661 C CA . ALA A 1 82 ? -3.597 6.695 0.840 1.00 89.25 82 ALA A CA 1
ATOM 662 C C . ALA A 1 82 ? -3.080 8.041 0.308 1.00 89.25 82 ALA A C 1
ATOM 664 O O . ALA A 1 82 ? -2.868 8.190 -0.896 1.00 89.25 82 ALA A O 1
ATOM 665 N N . PHE A 1 83 ? -2.800 8.996 1.199 1.00 90.50 83 PHE A N 1
ATOM 666 C CA . PHE A 1 83 ? -2.215 10.281 0.829 1.00 90.50 83 PHE A CA 1
ATOM 667 C C . PHE A 1 83 ? -0.831 10.110 0.198 1.00 90.50 83 PHE A C 1
ATOM 669 O O . PHE A 1 83 ? -0.546 10.724 -0.827 1.00 90.50 83 PHE A O 1
ATOM 676 N N . TYR A 1 84 ? 0.007 9.226 0.749 1.00 89.31 84 TYR A N 1
ATOM 677 C CA . TYR A 1 84 ? 1.313 8.912 0.175 1.00 89.31 84 TYR A CA 1
ATOM 678 C C . TYR A 1 84 ? 1.205 8.344 -1.251 1.00 89.31 84 TYR A C 1
ATOM 680 O O . TYR A 1 84 ? 1.944 8.774 -2.141 1.00 89.31 84 TYR A O 1
ATOM 688 N N . HIS A 1 85 ? 0.263 7.430 -1.502 1.00 88.88 85 HIS A N 1
ATOM 689 C CA . HIS A 1 85 ? 0.020 6.880 -2.838 1.00 88.88 85 HIS A CA 1
ATOM 690 C C . HIS A 1 85 ? -0.466 7.947 -3.818 1.00 88.88 85 HIS A C 1
ATOM 692 O O . HIS A 1 85 ? 0.080 8.042 -4.917 1.00 88.88 85 HIS A O 1
ATOM 698 N N . ILE A 1 86 ? -1.424 8.788 -3.413 1.00 88.12 86 ILE A N 1
ATOM 699 C CA . ILE A 1 86 ? -1.939 9.889 -4.241 1.00 88.12 86 ILE A CA 1
ATOM 700 C C . ILE A 1 86 ? -0.825 10.893 -4.550 1.00 88.12 86 ILE A C 1
ATOM 702 O O . ILE A 1 86 ? -0.647 11.280 -5.702 1.00 88.12 86 ILE A O 1
ATOM 706 N N . TYR A 1 87 ? -0.029 11.274 -3.552 1.00 89.38 87 TYR A N 1
ATOM 707 C CA . TYR A 1 87 ? 1.078 12.214 -3.717 1.00 89.38 87 TYR A CA 1
ATOM 708 C C . TYR A 1 87 ? 2.167 11.662 -4.645 1.00 89.38 87 TYR A C 1
ATOM 710 O O . TYR A 1 87 ? 2.624 12.351 -5.558 1.00 89.38 87 TYR A O 1
ATOM 718 N N . THR A 1 88 ? 2.553 10.400 -4.448 1.00 85.50 88 THR A N 1
ATOM 719 C CA . THR A 1 88 ? 3.543 9.709 -5.291 1.00 85.50 88 THR A CA 1
ATOM 720 C C . THR A 1 88 ? 3.034 9.560 -6.723 1.00 85.50 88 THR A C 1
ATOM 722 O O . THR A 1 88 ? 3.796 9.722 -7.672 1.00 85.50 88 THR A O 1
ATOM 725 N N . TYR A 1 89 ? 1.736 9.294 -6.891 1.00 83.00 89 TYR A N 1
ATOM 726 C CA . TYR A 1 89 ? 1.096 9.230 -8.200 1.00 83.00 89 TYR A CA 1
ATOM 727 C C . TYR A 1 89 ? 0.973 10.614 -8.864 1.00 83.00 89 TYR A C 1
ATOM 729 O O . TYR A 1 89 ? 1.102 10.730 -10.075 1.00 83.00 89 TYR A O 1
ATOM 737 N N . ALA A 1 90 ? 0.778 11.690 -8.104 1.00 85.75 90 ALA A N 1
ATOM 738 C CA . ALA A 1 90 ? 0.751 13.043 -8.659 1.00 85.75 90 ALA A CA 1
ATOM 739 C C . ALA A 1 90 ? 2.142 13.507 -9.129 1.00 85.75 90 ALA A C 1
ATOM 741 O O . ALA A 1 90 ? 2.254 14.228 -10.116 1.00 85.75 90 ALA A O 1
ATOM 742 N N . LYS A 1 91 ? 3.211 13.067 -8.452 1.00 82.44 91 LYS A N 1
ATOM 743 C CA . LYS A 1 91 ? 4.612 13.395 -8.779 1.00 82.44 91 LYS A CA 1
ATOM 744 C C . LYS A 1 91 ? 5.289 12.403 -9.730 1.00 82.44 91 LYS A C 1
ATOM 746 O O . LYS A 1 91 ? 6.515 12.297 -9.739 1.00 82.44 91 LYS A O 1
ATOM 751 N N . ARG A 1 92 ? 4.512 11.660 -10.518 1.00 73.62 92 ARG A N 1
ATOM 752 C CA . ARG A 1 92 ? 5.055 10.692 -11.479 1.00 73.62 92 ARG A CA 1
ATOM 753 C C . ARG A 1 92 ? 6.001 11.388 -12.465 1.00 73.62 92 ARG A C 1
ATOM 755 O O . ARG A 1 92 ? 5.645 12.452 -12.975 1.00 73.62 92 ARG A O 1
ATOM 762 N N . PRO A 1 93 ? 7.165 10.795 -12.783 1.00 71.44 93 PRO A N 1
ATOM 763 C CA . PRO A 1 93 ? 7.958 11.251 -13.915 1.00 71.44 93 PRO A CA 1
ATOM 764 C C . PRO A 1 93 ? 7.122 11.141 -15.191 1.00 71.44 93 PRO A C 1
ATOM 766 O O . PRO A 1 93 ? 6.390 10.165 -15.371 1.00 71.44 93 PRO A O 1
ATOM 769 N N . VAL A 1 94 ? 7.235 12.121 -16.086 1.00 65.31 94 VAL A N 1
ATOM 770 C CA . VAL A 1 94 ? 6.636 12.018 -17.420 1.00 65.31 94 VAL A CA 1
ATOM 771 C C . VAL A 1 94 ? 7.460 11.000 -18.205 1.00 65.31 94 VAL A C 1
ATOM 773 O O . VAL A 1 94 ? 8.583 11.280 -18.611 1.00 65.31 94 VAL A O 1
ATOM 776 N N . MET A 1 95 ? 6.918 9.798 -18.373 1.00 67.19 95 MET A N 1
ATOM 777 C CA . MET A 1 95 ? 7.542 8.698 -19.106 1.00 67.19 95 MET A CA 1
ATOM 778 C C . MET A 1 95 ? 6.570 8.149 -20.154 1.00 67.19 95 MET A C 1
ATOM 780 O O . MET A 1 95 ? 5.356 8.255 -20.000 1.00 67.19 95 MET A O 1
ATOM 784 N N . SER A 1 96 ? 7.099 7.558 -21.233 1.00 63.06 96 SER A N 1
ATOM 785 C CA . SER A 1 96 ? 6.276 7.018 -22.331 1.00 63.06 96 SER A CA 1
ATOM 786 C C . SER A 1 96 ? 5.383 5.849 -21.901 1.00 63.06 96 SER A C 1
ATOM 788 O O . SER A 1 96 ? 4.431 5.524 -22.607 1.00 63.06 96 SER A O 1
ATOM 790 N N . GLY A 1 97 ? 5.714 5.183 -20.791 1.00 67.38 97 GLY A N 1
ATOM 791 C CA . GLY A 1 97 ? 5.007 4.007 -20.299 1.00 67.38 97 GLY A CA 1
ATOM 792 C C . GLY A 1 97 ? 4.279 4.259 -18.978 1.00 67.38 97 GLY A C 1
ATOM 793 O O . GLY A 1 97 ? 4.626 5.177 -18.237 1.00 67.38 97 GLY A O 1
ATOM 794 N N . PRO A 1 98 ? 3.287 3.421 -18.638 1.00 65.19 98 PRO A N 1
ATOM 795 C CA . PRO A 1 98 ? 2.701 3.431 -17.309 1.00 65.19 98 PRO A CA 1
ATOM 796 C C . PRO A 1 98 ? 3.756 2.985 -16.287 1.00 65.19 98 PRO A C 1
ATOM 798 O O . PRO A 1 98 ? 4.199 1.838 -16.299 1.00 65.19 98 PRO A O 1
ATOM 801 N N . GLY A 1 99 ? 4.177 3.891 -15.405 1.00 69.00 99 GLY A N 1
ATOM 802 C CA . GLY A 1 99 ? 5.170 3.576 -14.384 1.00 69.00 99 GLY A CA 1
ATOM 803 C C . GLY A 1 99 ? 5.486 4.727 -13.443 1.00 69.00 99 GLY A C 1
ATOM 804 O O . GLY A 1 99 ? 5.162 5.880 -13.721 1.00 69.00 99 GLY A O 1
ATOM 805 N N . ILE A 1 100 ? 6.076 4.388 -12.296 1.00 72.75 100 ILE A N 1
ATOM 806 C CA . ILE A 1 100 ? 6.555 5.354 -11.295 1.00 72.75 100 ILE A CA 1
ATOM 807 C C . ILE A 1 100 ? 8.074 5.460 -11.350 1.00 72.75 100 ILE A C 1
ATOM 809 O O . ILE A 1 100 ? 8.621 6.548 -11.190 1.00 72.75 100 ILE A O 1
ATOM 813 N N . TYR A 1 101 ? 8.750 4.342 -11.606 1.00 80.50 101 TYR A N 1
ATOM 814 C CA . TYR A 1 101 ? 10.199 4.256 -11.582 1.00 80.50 101 TYR A CA 1
ATOM 815 C C . TYR A 1 101 ? 10.780 4.345 -12.988 1.00 80.50 101 TYR A C 1
ATOM 817 O O . TYR A 1 101 ? 10.514 3.495 -13.840 1.00 80.50 101 TYR A O 1
ATOM 825 N N . ASP A 1 102 ? 11.589 5.378 -13.210 1.00 82.00 102 ASP A N 1
ATOM 826 C CA . ASP A 1 102 ? 12.454 5.492 -14.381 1.00 82.00 102 ASP A CA 1
ATOM 827 C C . ASP A 1 102 ? 13.779 4.761 -14.083 1.00 82.00 102 ASP A C 1
ATOM 829 O O . ASP A 1 102 ? 14.408 5.086 -13.065 1.00 82.00 102 ASP A O 1
ATOM 833 N N . PRO A 1 103 ? 14.216 3.806 -14.934 1.00 76.00 103 PRO A N 1
ATOM 834 C CA . PRO A 1 103 ? 15.443 3.032 -14.731 1.00 76.00 103 PRO A CA 1
ATOM 835 C C . PRO A 1 103 ? 16.699 3.894 -14.535 1.00 76.00 103 PRO A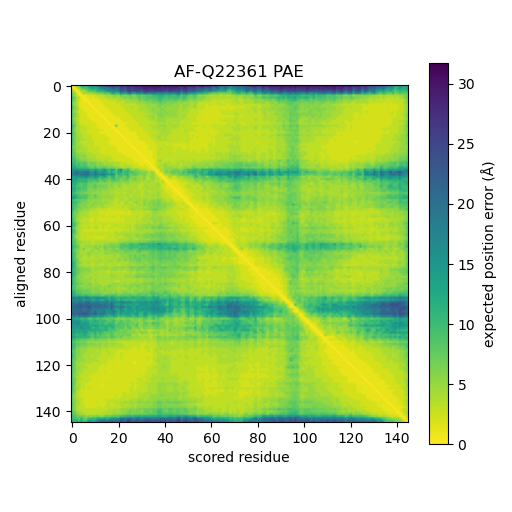 C 1
ATOM 837 O O . PRO A 1 103 ? 17.617 3.471 -13.837 1.00 76.00 103 PRO A O 1
ATOM 840 N N . THR A 1 104 ? 16.750 5.104 -15.098 1.00 81.12 104 THR A N 1
ATOM 841 C CA . THR A 1 104 ? 17.919 5.988 -14.958 1.00 81.12 104 THR A CA 1
ATOM 842 C C . THR A 1 104 ? 17.990 6.651 -13.580 1.00 81.12 104 THR A C 1
ATOM 844 O O . THR A 1 104 ? 19.064 6.779 -12.994 1.00 81.12 104 THR A O 1
ATOM 847 N N . THR A 1 105 ? 16.839 7.032 -13.022 1.00 83.06 105 THR A N 1
ATOM 848 C CA . THR A 1 105 ? 16.758 7.769 -11.749 1.00 83.06 105 THR A CA 1
ATOM 849 C C . THR A 1 105 ? 16.812 6.854 -10.530 1.00 83.06 105 THR A C 1
ATOM 851 O O . THR A 1 105 ? 17.382 7.227 -9.500 1.00 83.06 105 THR A O 1
ATOM 854 N N . ILE A 1 106 ? 16.241 5.649 -10.639 1.00 82.94 106 ILE A N 1
ATOM 855 C CA . ILE A 1 106 ? 16.162 4.688 -9.534 1.00 82.94 106 ILE A CA 1
ATOM 856 C C . ILE A 1 106 ? 17.515 4.039 -9.225 1.00 82.94 106 ILE A C 1
ATOM 858 O O . ILE A 1 106 ? 17.750 3.648 -8.085 1.00 82.94 106 ILE A O 1
ATOM 862 N N . LEU A 1 107 ? 18.422 3.969 -10.208 1.00 84.06 107 LEU A N 1
ATOM 863 C CA . LEU A 1 107 ? 19.754 3.382 -10.041 1.00 84.06 107 LEU A CA 1
ATOM 864 C C . LEU A 1 107 ? 20.675 4.248 -9.165 1.00 84.06 107 LEU A C 1
ATOM 866 O O . LEU A 1 107 ? 21.669 3.765 -8.620 1.00 84.06 107 LEU A O 1
ATOM 870 N N . ASN A 1 108 ? 20.337 5.528 -8.970 1.00 88.88 108 ASN A N 1
ATOM 871 C CA . ASN A 1 108 ? 21.059 6.373 -8.031 1.00 88.88 108 ASN A CA 1
ATOM 872 C C . ASN A 1 108 ? 20.946 5.799 -6.606 1.00 88.88 108 ASN A C 1
ATOM 874 O O . ASN A 1 108 ? 19.850 5.622 -6.074 1.00 88.88 108 ASN A O 1
ATOM 878 N N . ARG A 1 109 ? 22.090 5.546 -5.958 1.00 85.75 109 ARG A N 1
ATOM 879 C CA . ARG A 1 109 ? 22.178 4.892 -4.641 1.00 85.75 109 ARG A CA 1
ATOM 880 C C . ARG A 1 109 ? 21.346 5.596 -3.556 1.00 85.75 109 ARG A C 1
ATOM 882 O O . ARG A 1 109 ? 20.770 4.920 -2.697 1.00 85.75 109 ARG A O 1
ATOM 889 N N . SER A 1 110 ? 21.248 6.928 -3.583 1.00 89.38 110 SER A N 1
ATOM 890 C CA . SER A 1 110 ? 20.432 7.687 -2.619 1.00 89.38 110 SER A CA 1
ATOM 891 C C . SER A 1 110 ? 18.927 7.495 -2.851 1.00 89.38 110 SER A C 1
ATOM 893 O O . SER A 1 110 ? 18.179 7.268 -1.897 1.00 89.38 110 SER A O 1
ATOM 895 N N . THR A 1 111 ? 18.486 7.505 -4.112 1.00 88.31 111 THR A N 1
ATOM 896 C CA . THR A 1 111 ? 17.096 7.234 -4.510 1.00 88.31 111 THR A CA 1
ATOM 897 C C . THR A 1 111 ? 16.708 5.791 -4.204 1.00 88.31 111 THR A C 1
ATOM 899 O O . THR A 1 111 ? 15.636 5.549 -3.645 1.00 88.31 111 THR A O 1
ATOM 902 N N . LEU A 1 112 ? 17.593 4.836 -4.504 1.00 87.62 112 LEU A N 1
ATOM 903 C CA . LEU A 1 112 ? 17.371 3.411 -4.270 1.00 87.62 112 LEU A CA 1
ATOM 904 C C . LEU A 1 112 ? 17.178 3.126 -2.781 1.00 87.62 112 LEU A C 1
ATOM 906 O O . LEU A 1 112 ? 16.154 2.575 -2.383 1.00 87.62 112 LEU A O 1
ATOM 910 N N . SER A 1 113 ? 18.127 3.543 -1.938 1.00 90.56 113 SER A N 1
ATOM 911 C CA . SER A 1 113 ? 18.051 3.306 -0.488 1.00 90.56 113 SER A CA 1
ATOM 912 C C . SER A 1 113 ? 16.826 3.967 0.155 1.00 90.56 113 SER A C 1
ATOM 914 O O . SER A 1 113 ? 16.207 3.382 1.047 1.00 90.56 113 SER A O 1
ATOM 916 N N . SER A 1 114 ? 16.424 5.144 -0.334 1.00 90.69 114 SER A N 1
ATOM 917 C CA . SER A 1 114 ? 15.199 5.823 0.104 1.00 90.69 114 SER A CA 1
ATOM 918 C C . SER A 1 114 ? 13.938 5.064 -0.323 1.00 90.69 114 SER A C 1
ATOM 920 O O . SER A 1 114 ? 13.042 4.854 0.493 1.00 90.69 114 SER A O 1
ATOM 922 N N . THR A 1 115 ? 13.890 4.589 -1.570 1.00 89.38 115 THR A N 1
ATOM 923 C CA . THR A 1 115 ? 12.766 3.805 -2.112 1.00 89.38 115 THR A CA 1
ATOM 924 C C . THR A 1 115 ? 12.615 2.468 -1.393 1.00 89.38 115 THR A C 1
ATOM 926 O O . THR A 1 115 ? 11.500 2.067 -1.052 1.00 89.38 115 THR A O 1
ATOM 929 N N . LEU A 1 116 ? 13.733 1.807 -1.088 1.00 91.81 116 LEU A N 1
ATOM 930 C CA . LEU A 1 116 ? 13.748 0.572 -0.313 1.00 91.81 116 LEU A CA 1
ATOM 931 C C . LEU A 1 116 ? 13.182 0.815 1.090 1.00 91.81 116 LEU A C 1
ATOM 933 O O . LEU A 1 116 ? 12.269 0.111 1.513 1.00 91.81 116 LEU A O 1
ATOM 937 N N . ARG A 1 117 ? 13.652 1.857 1.791 1.00 92.75 117 ARG A N 1
ATOM 938 C CA . ARG A 1 117 ? 13.156 2.211 3.132 1.00 92.75 117 ARG A CA 1
ATOM 939 C C . ARG A 1 117 ? 11.653 2.490 3.137 1.00 92.75 117 ARG A C 1
ATOM 941 O O . ARG A 1 117 ? 10.948 1.998 4.010 1.00 92.75 117 ARG A O 1
ATOM 948 N N . ILE A 1 118 ? 11.160 3.245 2.159 1.00 92.12 118 ILE A N 1
ATOM 949 C CA . ILE A 1 118 ? 9.727 3.523 1.995 1.00 92.12 118 ILE A CA 1
ATOM 950 C C . ILE A 1 118 ? 8.939 2.228 1.765 1.00 92.12 118 ILE A C 1
ATOM 952 O O . ILE A 1 118 ? 7.888 2.036 2.373 1.00 92.12 118 ILE A O 1
ATOM 956 N N . SER A 1 119 ? 9.450 1.325 0.925 1.00 91.81 119 SER A N 1
ATOM 957 C CA . SER A 1 119 ? 8.793 0.045 0.627 1.00 91.81 119 SER A CA 1
ATOM 958 C C . SER A 1 119 ? 8.703 -0.851 1.867 1.00 91.81 119 SER A C 1
ATOM 960 O O . SER A 1 119 ? 7.662 -1.455 2.116 1.00 91.81 119 SER A O 1
ATOM 962 N N . TRP A 1 120 ? 9.742 -0.862 2.708 1.00 94.19 120 TRP A N 1
ATOM 963 C CA . TRP A 1 120 ? 9.725 -1.542 4.008 1.00 94.19 120 TRP A CA 1
ATOM 964 C C . TRP A 1 120 ? 8.715 -0.941 4.987 1.00 94.19 120 TRP A C 1
ATOM 966 O O . TRP A 1 120 ? 7.980 -1.679 5.639 1.00 94.19 120 TRP A O 1
ATOM 976 N N . ILE A 1 121 ? 8.643 0.391 5.072 1.00 94.12 121 ILE A N 1
ATOM 977 C CA . ILE A 1 121 ? 7.649 1.079 5.909 1.00 94.12 121 ILE A CA 1
ATOM 978 C C . ILE A 1 121 ? 6.232 0.732 5.439 1.00 94.12 121 ILE A C 1
ATOM 980 O O . ILE A 1 121 ? 5.366 0.445 6.264 1.00 94.12 121 ILE A O 1
ATOM 984 N N . LYS A 1 122 ? 6.003 0.698 4.122 1.00 92.00 122 LYS A N 1
ATOM 985 C CA . LYS A 1 122 ? 4.719 0.297 3.544 1.00 92.00 122 LYS A CA 1
ATOM 986 C C . LYS A 1 122 ? 4.350 -1.142 3.914 1.00 92.00 122 LYS A C 1
ATOM 988 O O . LYS A 1 122 ? 3.231 -1.392 4.351 1.00 92.00 122 LYS A O 1
ATOM 993 N N . LEU A 1 123 ? 5.291 -2.076 3.779 1.00 93.25 123 LEU A N 1
ATOM 994 C CA . LEU A 1 123 ? 5.079 -3.473 4.156 1.00 93.25 123 LEU A CA 1
ATOM 995 C C . LEU A 1 123 ? 4.723 -3.606 5.644 1.00 93.25 123 LEU A C 1
ATOM 997 O O . LEU A 1 123 ? 3.766 -4.298 5.986 1.00 93.25 123 LEU A O 1
ATOM 1001 N N . ALA A 1 124 ? 5.453 -2.911 6.520 1.00 94.81 124 ALA A N 1
ATOM 1002 C CA . ALA A 1 124 ? 5.170 -2.894 7.953 1.00 94.81 124 ALA A CA 1
ATOM 1003 C C . ALA A 1 124 ? 3.776 -2.322 8.250 1.00 94.81 124 ALA A C 1
ATOM 1005 O O . ALA A 1 124 ? 3.037 -2.884 9.058 1.00 94.81 124 ALA A O 1
ATOM 1006 N N . PHE A 1 125 ? 3.386 -1.250 7.556 1.00 93.31 125 PHE A N 1
ATOM 1007 C CA . PHE A 1 125 ? 2.047 -0.683 7.666 1.00 93.31 125 PHE A CA 1
ATOM 1008 C C . PHE A 1 125 ? 0.968 -1.696 7.254 1.00 93.31 125 PHE A C 1
ATOM 1010 O O . PHE A 1 125 ? 0.009 -1.891 8.000 1.00 93.31 125 PHE A O 1
ATOM 1017 N N . TYR A 1 126 ? 1.140 -2.405 6.130 1.00 93.06 126 TYR A N 1
ATOM 1018 C CA . TYR A 1 126 ? 0.195 -3.445 5.717 1.00 93.06 126 TYR A CA 1
ATOM 1019 C C . TYR A 1 126 ? 0.098 -4.588 6.723 1.00 93.06 126 TYR A C 1
ATOM 1021 O O . TYR A 1 126 ? -1.010 -5.005 7.054 1.00 93.06 126 TYR A O 1
ATOM 1029 N N . LEU A 1 127 ? 1.229 -5.044 7.262 1.00 93.88 127 LEU A N 1
ATOM 1030 C CA . LEU A 1 127 ? 1.264 -6.090 8.280 1.00 93.88 127 LEU A CA 1
ATOM 1031 C C . LEU A 1 127 ? 0.485 -5.683 9.542 1.00 93.88 127 LEU A C 1
ATOM 1033 O O . LEU A 1 127 ? -0.348 -6.441 10.032 1.00 93.88 127 LEU A O 1
ATOM 1037 N N . VAL A 1 128 ? 0.713 -4.470 10.052 1.00 94.06 128 VAL A N 1
ATOM 1038 C CA . VAL A 1 128 ? -0.011 -3.954 11.225 1.00 94.06 128 VAL A CA 1
ATOM 1039 C C . VAL A 1 128 ? -1.497 -3.770 10.908 1.00 94.06 128 VAL A C 1
ATOM 1041 O O . VAL A 1 128 ? -2.350 -4.164 11.704 1.00 94.06 128 VAL A O 1
ATOM 1044 N N . SER A 1 129 ? -1.820 -3.236 9.725 1.00 90.38 129 SER A N 1
ATOM 1045 C CA . SER A 1 129 ? -3.206 -3.061 9.284 1.00 90.38 129 SER A CA 1
ATOM 1046 C C . SER A 1 129 ? -3.950 -4.395 9.160 1.00 90.38 129 SER A C 1
ATOM 1048 O O . SER A 1 129 ? -5.123 -4.466 9.506 1.00 90.38 129 SER A O 1
ATOM 1050 N N . PHE A 1 130 ? -3.267 -5.474 8.764 1.00 92.75 130 PHE A N 1
ATOM 1051 C CA . PHE A 1 130 ? -3.849 -6.810 8.665 1.00 92.75 130 PHE A CA 1
ATOM 1052 C C . PHE A 1 130 ? -4.343 -7.316 10.026 1.00 92.75 130 PHE A C 1
ATOM 1054 O O . PHE A 1 130 ? -5.499 -7.723 10.150 1.00 92.75 130 PHE A O 1
ATOM 1061 N N . PHE A 1 131 ? -3.503 -7.232 11.065 1.00 94.06 131 PHE A N 1
ATOM 1062 C CA . PHE A 1 131 ? -3.909 -7.606 12.424 1.00 94.06 131 PHE A CA 1
ATOM 1063 C C . PHE A 1 131 ? -5.034 -6.714 12.950 1.00 94.06 131 PHE A C 1
ATOM 1065 O O . PHE A 1 131 ? -5.963 -7.205 13.595 1.00 94.06 131 PHE A O 1
ATOM 1072 N N . TYR A 1 132 ? -4.983 -5.418 12.636 1.00 92.81 132 TYR A N 1
ATOM 1073 C CA . TYR A 1 132 ? -6.046 -4.487 12.992 1.00 92.81 132 TYR A CA 1
ATOM 1074 C C . TYR A 1 132 ? -7.386 -4.856 12.335 1.00 92.81 132 TYR A C 1
ATOM 1076 O O . TYR A 1 132 ? -8.400 -4.913 13.027 1.00 92.81 132 TYR A O 1
ATOM 1084 N N . TYR A 1 133 ? -7.411 -5.173 1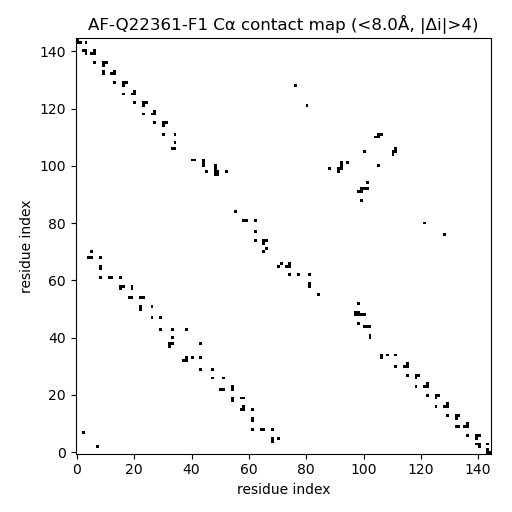1.037 1.00 91.06 133 TYR A N 1
ATOM 1085 C CA . TYR A 1 133 ? -8.645 -5.576 10.354 1.00 91.06 133 TYR A CA 1
ATOM 1086 C C . TYR A 1 133 ? -9.187 -6.904 10.845 1.00 91.06 133 TYR A C 1
ATOM 1088 O O . TYR A 1 133 ? -10.400 -7.044 10.966 1.00 91.06 133 TYR A O 1
ATOM 1096 N N . LEU A 1 134 ? -8.313 -7.854 11.178 1.00 90.94 134 LEU A N 1
ATOM 1097 C CA . LEU A 1 134 ? -8.728 -9.107 11.796 1.00 90.94 134 LEU A CA 1
ATOM 1098 C C . LEU A 1 134 ? -9.443 -8.831 13.125 1.00 90.94 134 LEU A C 1
ATOM 1100 O O . LEU A 1 134 ? -10.561 -9.303 13.331 1.00 90.94 134 LEU A O 1
ATOM 1104 N N . TYR A 1 135 ? -8.841 -8.019 14.000 1.00 92.56 135 TYR A N 1
ATOM 1105 C CA . TYR A 1 135 ? -9.458 -7.629 15.268 1.00 92.56 135 TYR A CA 1
ATOM 1106 C C . TYR A 1 135 ? -10.789 -6.894 15.060 1.00 92.56 135 TYR A C 1
ATOM 1108 O O . TYR A 1 135 ? -11.795 -7.247 15.673 1.00 92.56 135 TYR A O 1
ATOM 1116 N N . ALA A 1 136 ? -10.821 -5.903 14.169 1.00 88.81 136 ALA A N 1
ATOM 1117 C CA . ALA A 1 136 ? -12.005 -5.090 13.925 1.00 88.81 136 ALA A CA 1
ATOM 1118 C C . ALA A 1 136 ? -13.153 -5.895 13.284 1.00 88.81 136 ALA A C 1
ATOM 1120 O O . ALA A 1 136 ? -14.321 -5.692 13.622 1.00 88.81 136 ALA A O 1
ATOM 1121 N N . MET A 1 137 ? -12.835 -6.868 12.427 1.00 88.75 137 MET A N 1
ATOM 1122 C CA . MET A 1 137 ? -13.806 -7.822 11.892 1.00 88.75 137 MET A CA 1
ATOM 1123 C C . MET A 1 137 ? -14.431 -8.660 13.013 1.00 88.75 137 MET A C 1
ATOM 1125 O O . MET A 1 137 ? -15.652 -8.747 13.102 1.00 88.75 137 MET A O 1
ATOM 1129 N N . ILE A 1 138 ? -13.618 -9.239 13.904 1.00 90.44 138 ILE A N 1
ATOM 1130 C CA . ILE A 1 138 ? -14.130 -10.038 15.029 1.00 90.44 138 ILE A CA 1
ATOM 1131 C C . ILE A 1 138 ? -14.973 -9.165 15.960 1.00 90.44 138 ILE A C 1
ATOM 1133 O O . ILE A 1 138 ? -16.076 -9.558 16.330 1.00 90.44 138 ILE A O 1
ATOM 1137 N N . TYR A 1 139 ? -14.494 -7.966 16.292 1.00 89.19 139 TYR A N 1
ATOM 1138 C CA . TYR A 1 139 ? -15.216 -7.022 17.139 1.00 89.19 139 TYR A CA 1
ATOM 1139 C C . TYR A 1 139 ? -16.588 -6.670 16.552 1.00 89.19 139 TYR A C 1
ATOM 1141 O O . TYR A 1 139 ? -17.598 -6.792 17.237 1.00 89.19 139 TYR A O 1
ATOM 1149 N N . THR A 1 140 ? -16.655 -6.315 15.265 1.00 85.94 140 THR A N 1
ATOM 1150 C CA . THR A 1 140 ? -17.936 -5.988 14.615 1.00 85.94 140 THR A CA 1
ATOM 1151 C C . THR A 1 140 ? -18.895 -7.169 14.543 1.00 85.94 140 THR A C 1
ATOM 1153 O O . THR A 1 140 ? -20.095 -6.969 14.708 1.00 85.94 140 THR A O 1
ATOM 1156 N N . LEU A 1 141 ? -18.394 -8.391 14.346 1.00 85.81 141 LEU A N 1
ATOM 1157 C CA . LEU A 1 141 ? -19.224 -9.596 14.361 1.00 85.81 141 LEU A CA 1
ATOM 1158 C C . LEU A 1 141 ? -19.761 -9.901 15.764 1.00 85.81 141 LEU A C 1
ATOM 1160 O O . LEU A 1 141 ? -20.951 -10.172 15.907 1.00 85.81 141 LEU A O 1
ATOM 1164 N N . VAL A 1 142 ? -18.918 -9.807 16.796 1.00 87.12 142 VAL A N 1
ATOM 1165 C CA . VAL A 1 142 ? -19.308 -10.066 18.191 1.00 87.12 142 VAL A CA 1
ATOM 1166 C C . VAL A 1 142 ? -20.291 -9.014 18.698 1.00 87.12 142 VAL A C 1
ATOM 1168 O O . VAL A 1 142 ? -21.289 -9.379 19.304 1.00 87.12 142 VAL A O 1
ATOM 1171 N N . THR A 1 143 ? -20.056 -7.729 18.423 1.00 83.44 143 THR A N 1
ATOM 1172 C CA . THR A 1 143 ? -20.950 -6.634 18.838 1.00 83.44 143 THR A CA 1
ATOM 1173 C C . THR A 1 143 ? -22.265 -6.601 18.051 1.00 83.44 143 THR A C 1
ATOM 1175 O O . THR A 1 143 ? -23.225 -5.992 18.506 1.00 83.44 143 THR A O 1
ATOM 1178 N N . SER A 1 144 ? -22.333 -7.235 16.874 1.00 70.56 144 SER A N 1
ATOM 1179 C CA . SER A 1 144 ? -23.574 -7.327 16.086 1.00 70.56 144 SER A CA 1
ATOM 1180 C C . SER A 1 144 ? -24.558 -8.412 16.550 1.00 70.56 144 SER A C 1
ATOM 1182 O O . SER A 1 144 ? -25.657 -8.494 15.994 1.00 70.56 144 SER A O 1
ATOM 1184 N N . ASN A 1 145 ? -24.161 -9.246 17.520 1.00 57.09 145 ASN A N 1
ATOM 1185 C CA . ASN A 1 145 ? -25.032 -10.205 18.210 1.00 57.09 145 ASN A CA 1
ATOM 1186 C C . ASN A 1 145 ? -25.673 -9.566 19.439 1.00 57.09 145 ASN A C 1
ATOM 1188 O O . ASN A 1 145 ? -26.864 -9.868 19.666 1.00 57.09 145 ASN A O 1
#

Sequence (145 aa):
MAFTFAAFCYLLALIAVGFCIFFAIYTVICVDELRTDYKNPIEQCRNLNQLILPEYIIHGTFTVLFIFSWQLISILANLPLAFYHIYTYAKRPVMSGPGIYDPTTILNRSTLSSTLRISWIKLAFYLVSFFYYLYAMIYTLVTSN

Solvent-accessible surface area (backbone atoms only — not comparable to full-atom values): 7947 Å² total; per-residue (Å²): 125,73,83,45,72,55,38,54,47,31,53,54,36,46,55,49,47,54,54,40,44,54,51,35,52,52,50,43,51,54,51,51,40,58,73,69,63,73,59,66,54,61,62,49,34,54,56,49,22,59,52,53,52,56,41,51,50,54,53,50,52,45,51,51,46,32,59,76,53,69,40,61,68,64,41,60,67,45,43,63,58,52,50,50,52,53,52,54,62,72,66,41,62,93,60,100,59,84,47,67,62,50,59,78,61,48,69,39,67,72,50,35,55,51,52,45,53,51,38,50,53,50,39,52,49,48,56,55,49,46,58,49,36,53,52,51,30,51,49,49,55,61,73,58,106

pLDDT: mean 86.03, std 8.2, range [49.94, 94.81]

Secondary structure (DSSP, 8-state):
----HHHHHHHHHHHHHHHHHHHHHHHHHHHHHHHTT-S-HHHHHHHHHHHHHHHHHHHHHHHHHHHHTT-HHHHHHHHHHHHHHHHHHHT----SSS-S--HHHHTSHHHHHHHHHHHHHHHHHHHHHHHHHHHHHHHHHHHT-

GO terms:
  GO:0045202 synapse (C, IDA)
  GO:0005783 endoplasmic reticulum (C, IDA)
  GO:0043025 neuronal cell body (C, IDA)
  GO:0097038 perinuclear endoplasmic reticulum (C, IDA)
  GO:0005794 Golgi apparatus (C, IDA)
  GO:0005789 endoplasmic reticulum membrane (C, EXP)
  GO:0030425 dendrite (C, IMP)
  GO:1903743 negative regulation of anterograde synaptic vesicle transport (P, IMP)
  GO:1904294 positive regulation of ERAD pathway (P, IMP)
  GO:2000310 regulation of NMDA receptor activity (P, IMP)
  GO:2000311 regulation of AMPA receptor activity (P, IMP)
  GO:1902684 negative regulation of receptor localization to synapse (P, IMP)
  GO:0050795 regulation of behavior (P, IMP)
  GO:0005102 signaling receptor binding (F, IPI)

Nearest PDB structures (foldseek):
  7ocf-assembly1_E  TM=9.003E-01  e=1.158E-09  Rattus norvegicus
  7oca-assembly1_G  TM=9.048E-01  e=3.664E-09  Rattus norvegicus
  8ss3-assembly1_E  TM=9.176E-01  e=1.159E-08  Homo sapiens
  8ssa-assembly1_F  TM=9.328E-01  e=4.293E-08  Homo sapiens
  8ss2-assembly1_F  TM=9.204E-01  e=2.979E-07  Homo sapiens

Radius of gyration: 17.17 Å; Cα contacts (8 Å, |Δi|>4): 114; chains: 1; bounding box: 50×26×41 Å

Mean predicted aligned error: 5.82 Å

InterPro domains:
  IPR003377 Cornichon [PF03311] (8-135)
  IPR003377 Cornichon [SM01398] (7-135)
  IPR033466 Cornichon, conserved site [PS01340] (29-43)

Organism: Caenorhabditis elegans (NCBI:txid6239)